Protein AF-F3GLC7-F1 (afdb_monomer_lite)

Radius of gyration: 8.63 Å; chains: 1; bounding box: 21×9×21 Å

Structure (mmCIF, N/CA/C/O backbone):
data_AF-F3GLC7-F1
#
_entry.id   AF-F3GLC7-F1
#
loop_
_atom_site.group_PDB
_atom_site.id
_atom_site.type_symbol
_atom_site.label_atom_id
_atom_site.label_alt_id
_atom_site.label_comp_id
_atom_site.label_asym_id
_atom_site.label_entity_id
_atom_site.label_seq_id
_atom_site.pdbx_PDB_ins_code
_atom_site.Cartn_x
_atom_site.Cartn_y
_atom_site.Cartn_z
_atom_site.occupancy
_atom_site.B_iso_or_equiv
_atom_site.auth_seq_id
_atom_site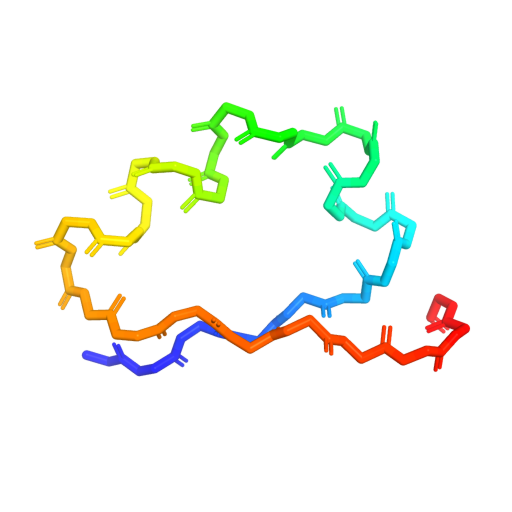.auth_comp_id
_atom_site.auth_asym_id
_atom_site.auth_atom_id
_atom_site.pdbx_PDB_model_num
ATOM 1 N N . MET A 1 1 ? -14.442 4.558 -1.000 1.00 77.62 1 MET A N 1
ATOM 2 C CA . MET A 1 1 ? -13.855 4.871 -2.324 1.00 77.62 1 MET A CA 1
ATOM 3 C C . MET A 1 1 ? -12.696 3.916 -2.556 1.00 77.62 1 MET A C 1
ATOM 5 O O . MET A 1 1 ? -12.135 3.446 -1.578 1.00 77.62 1 MET A O 1
ATOM 9 N N . THR A 1 2 ? -12.372 3.574 -3.801 1.00 91.38 2 THR A N 1
ATOM 10 C CA . THR A 1 2 ? -11.202 2.738 -4.124 1.00 91.38 2 THR A CA 1
ATOM 11 C C . THR A 1 2 ? -10.056 3.628 -4.574 1.00 91.38 2 THR A C 1
ATOM 13 O O . THR A 1 2 ? -10.240 4.432 -5.489 1.00 91.38 2 THR A O 1
ATOM 16 N N . THR A 1 3 ? -8.885 3.470 -3.966 1.00 97.06 3 THR A N 1
ATOM 17 C CA . THR A 1 3 ? -7.691 4.242 -4.326 1.00 97.06 3 THR A CA 1
ATOM 18 C C . THR A 1 3 ? -6.850 3.427 -5.298 1.00 97.06 3 THR A C 1
ATOM 20 O O . THR A 1 3 ? -6.587 2.251 -5.059 1.00 97.06 3 THR A O 1
AT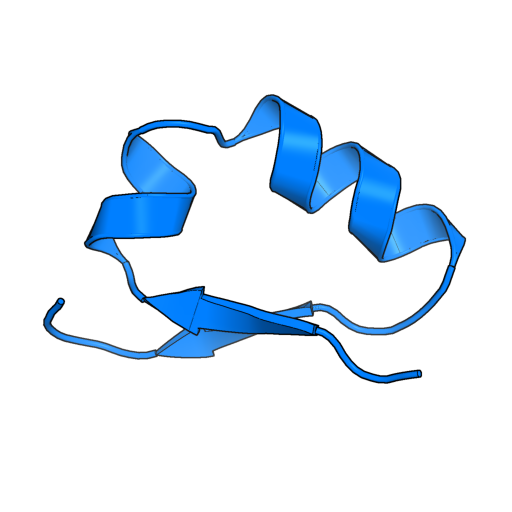OM 23 N N . THR A 1 4 ? -6.427 4.034 -6.403 1.00 97.31 4 THR A N 1
ATOM 24 C CA . THR A 1 4 ? -5.475 3.423 -7.340 1.00 97.31 4 THR A CA 1
ATOM 25 C C . THR A 1 4 ? -4.227 4.285 -7.381 1.00 97.31 4 THR A C 1
ATOM 27 O O . THR A 1 4 ? -4.341 5.501 -7.494 1.00 97.31 4 THR A O 1
ATOM 30 N N . LEU A 1 5 ? -3.065 3.655 -7.253 1.00 97.19 5 LEU A N 1
ATOM 31 C CA . LEU A 1 5 ? -1.755 4.292 -7.289 1.00 97.19 5 LEU A CA 1
ATOM 32 C C . LEU A 1 5 ? -0.913 3.624 -8.373 1.00 97.19 5 LEU A C 1
ATOM 34 O O . LEU A 1 5 ? -1.017 2.417 -8.613 1.00 97.19 5 LEU A O 1
ATOM 38 N N . SER A 1 6 ? -0.030 4.383 -8.998 1.00 97.25 6 SER A N 1
ATOM 39 C CA . SER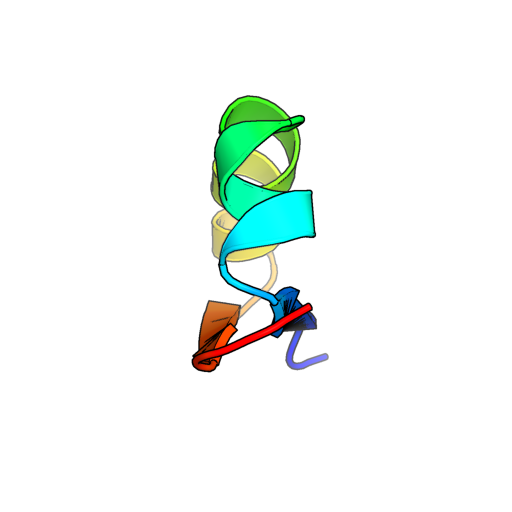 A 1 6 ? 1.077 3.807 -9.750 1.00 97.25 6 SER A CA 1
ATOM 40 C C . SER A 1 6 ? 2.143 3.238 -8.809 1.00 97.25 6 SER A C 1
ATOM 42 O O . SER A 1 6 ? 2.285 3.653 -7.653 1.00 97.25 6 SER A O 1
ATOM 44 N N . SER A 1 7 ? 2.984 2.339 -9.326 1.00 96.50 7 SER A N 1
ATOM 45 C CA . SER A 1 7 ? 4.188 1.870 -8.630 1.00 96.50 7 SER A CA 1
ATOM 46 C 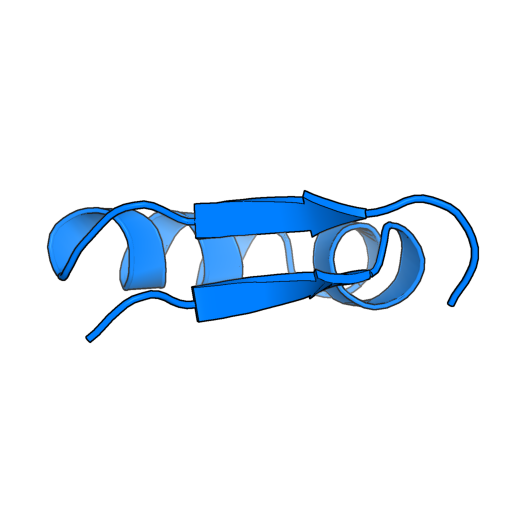C . SER A 1 7 ? 5.094 3.030 -8.195 1.00 96.50 7 SER A C 1
ATOM 48 O O . SER A 1 7 ? 5.775 2.932 -7.175 1.00 96.50 7 SER A O 1
ATOM 50 N N . ARG A 1 8 ? 5.120 4.143 -8.946 1.00 96.44 8 ARG A N 1
ATOM 51 C CA . ARG A 1 8 ? 5.928 5.324 -8.603 1.00 96.44 8 ARG A CA 1
ATOM 52 C C . ARG A 1 8 ? 5.358 6.083 -7.412 1.00 96.44 8 ARG A C 1
ATOM 54 O O . ARG A 1 8 ? 6.115 6.388 -6.498 1.00 96.44 8 ARG A O 1
ATOM 61 N N . GLU A 1 9 ? 4.058 6.355 -7.413 1.00 96.44 9 GLU A N 1
ATOM 62 C CA . GLU A 1 9 ? 3.383 7.035 -6.302 1.00 96.44 9 GLU A CA 1
ATOM 63 C C . GLU A 1 9 ? 3.458 6.202 -5.025 1.00 96.44 9 GLU A C 1
ATOM 65 O O . GLU A 1 9 ? 3.803 6.728 -3.971 1.00 96.44 9 GLU A O 1
ATOM 70 N N . PHE A 1 10 ? 3.239 4.887 -5.128 1.00 97.06 10 PHE A N 1
ATOM 71 C CA . PHE A 1 10 ? 3.401 3.988 -3.991 1.00 97.06 10 PHE A CA 1
ATOM 72 C C . PHE A 1 10 ? 4.828 4.031 -3.435 1.00 97.06 10 PHE A C 1
ATOM 74 O O . PHE A 1 10 ? 5.006 4.199 -2.235 1.00 97.06 10 PHE A O 1
ATOM 81 N N . ASN A 1 11 ? 5.848 3.921 -4.290 1.00 95.62 11 ASN A N 1
ATOM 82 C CA . ASN A 1 11 ? 7.240 3.928 -3.835 1.00 95.62 11 ASN A CA 1
ATOM 83 C C . ASN A 1 11 ? 7.682 5.285 -3.259 1.00 95.62 11 ASN A C 1
ATOM 85 O O . ASN A 1 11 ? 8.615 5.321 -2.460 1.00 95.62 11 ASN A O 1
ATOM 89 N N . GLN A 1 12 ? 7.037 6.388 -3.650 1.00 97.38 12 GLN A N 1
ATOM 90 C CA . GLN A 1 12 ? 7.293 7.716 -3.083 1.00 97.38 12 GLN A CA 1
ATOM 91 C C . GLN A 1 12 ? 6.548 7.950 -1.762 1.00 97.38 12 GLN A C 1
ATOM 93 O O . GLN A 1 12 ? 7.094 8.610 -0.880 1.00 97.38 12 GLN A O 1
ATOM 98 N N . ASP A 1 13 ? 5.339 7.400 -1.600 1.00 97.69 13 ASP A N 1
ATOM 99 C CA . ASP A 1 13 ? 4.548 7.508 -0.371 1.00 97.69 13 ASP A CA 1
ATOM 100 C C . ASP A 1 13 ? 3.845 6.195 0.013 1.00 97.69 13 ASP A C 1
ATOM 102 O O . ASP A 1 13 ? 2.617 6.043 -0.001 1.00 97.69 13 ASP A O 1
ATOM 106 N N . THR A 1 14 ? 4.642 5.233 0.472 1.00 97.31 14 THR A N 1
ATOM 107 C CA . THR A 1 14 ? 4.123 3.962 0.994 1.00 97.31 14 THR A CA 1
ATOM 108 C C . THR A 1 14 ? 3.251 4.166 2.240 1.00 97.31 14 THR A C 1
ATOM 110 O O . THR A 1 14 ? 2.384 3.347 2.555 1.00 97.31 14 THR A O 1
ATOM 113 N N . SER A 1 15 ? 3.482 5.255 2.984 1.00 98.19 15 SER A N 1
ATOM 114 C CA . SER A 1 15 ? 2.775 5.550 4.232 1.00 98.19 15 SER A CA 1
ATOM 115 C C . SER A 1 15 ? 1.345 6.038 3.985 1.00 98.19 15 SER A C 1
ATOM 117 O O . SER A 1 15 ? 0.425 5.616 4.692 1.00 98.19 15 SER A O 1
ATOM 119 N N . GLY A 1 16 ? 1.143 6.861 2.954 1.00 97.75 16 GLY A N 1
ATOM 120 C CA . GLY A 1 16 ? -0.163 7.305 2.483 1.00 97.75 16 GLY A CA 1
ATOM 121 C C . GLY A 1 16 ? -0.990 6.141 1.956 1.00 97.75 16 GLY A C 1
ATOM 122 O O . GLY A 1 16 ? -2.140 5.985 2.366 1.00 97.75 16 GLY A O 1
A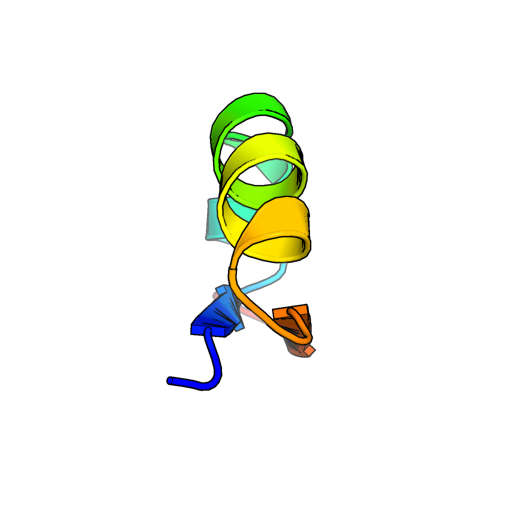TOM 123 N N . ALA A 1 17 ? -0.384 5.245 1.170 1.00 97.38 17 ALA A N 1
ATOM 124 C CA . ALA A 1 17 ? -1.044 4.023 0.706 1.00 97.38 17 ALA A CA 1
ATOM 125 C C . ALA A 1 17 ? -1.551 3.159 1.876 1.00 97.38 17 ALA A C 1
ATOM 127 O O . ALA A 1 17 ? -2.696 2.706 1.875 1.00 97.38 17 ALA A O 1
ATOM 128 N N . LYS A 1 18 ? -0.736 2.990 2.927 1.00 97.75 18 LYS A N 1
ATOM 129 C CA . LYS A 1 18 ? -1.138 2.259 4.139 1.00 97.75 18 LYS A CA 1
ATOM 130 C C . LYS A 1 18 ? -2.315 2.919 4.863 1.00 97.75 18 LYS A C 1
ATOM 132 O O . LYS A 1 18 ? -3.173 2.216 5.386 1.00 97.75 18 LYS A O 1
ATOM 137 N N . LYS A 1 19 ? -2.361 4.252 4.923 1.00 98.12 19 LYS A N 1
ATOM 138 C CA . LYS A 1 19 ? -3.485 4.976 5.536 1.00 98.12 19 LYS A CA 1
ATOM 139 C C . LYS A 1 19 ? -4.759 4.822 4.710 1.00 98.12 19 LYS A C 1
ATOM 141 O O . LYS A 1 19 ? -5.787 4.478 5.282 1.00 98.12 19 LYS A O 1
ATOM 146 N N . ALA A 1 20 ? -4.663 5.001 3.392 1.00 97.31 20 ALA A N 1
ATOM 147 C CA . ALA A 1 20 ? -5.777 4.844 2.460 1.00 97.31 20 ALA A CA 1
ATOM 148 C C . ALA A 1 20 ? -6.384 3.432 2.513 1.00 97.31 20 ALA A C 1
ATOM 150 O O . ALA A 1 20 ? -7.598 3.282 2.420 1.00 97.31 20 ALA A O 1
ATOM 151 N N . ALA A 1 21 ? -5.558 2.409 2.762 1.00 97.31 21 ALA A N 1
ATOM 152 C CA . ALA A 1 21 ? -6.017 1.033 2.938 1.00 97.31 21 ALA A CA 1
ATOM 153 C C . ALA A 1 21 ? -6.994 0.836 4.117 1.00 97.31 21 ALA A C 1
ATOM 155 O O . ALA A 1 21 ? -7.752 -0.131 4.117 1.00 97.31 21 ALA A O 1
ATOM 156 N N . ASN A 1 22 ? -7.017 1.743 5.104 1.00 97.88 22 ASN A N 1
ATOM 157 C CA . ASN A 1 22 ? -8.011 1.704 6.184 1.00 97.88 22 ASN A CA 1
ATOM 158 C C . ASN A 1 22 ? -9.407 2.154 5.721 1.00 97.88 22 ASN A C 1
ATOM 160 O O . ASN A 1 22 ? -10.400 1.815 6.359 1.00 97.88 22 ASN A O 1
ATOM 164 N N . GLU A 1 23 ? -9.491 2.926 4.636 1.00 97.25 23 GLU A N 1
ATOM 165 C CA . GLU A 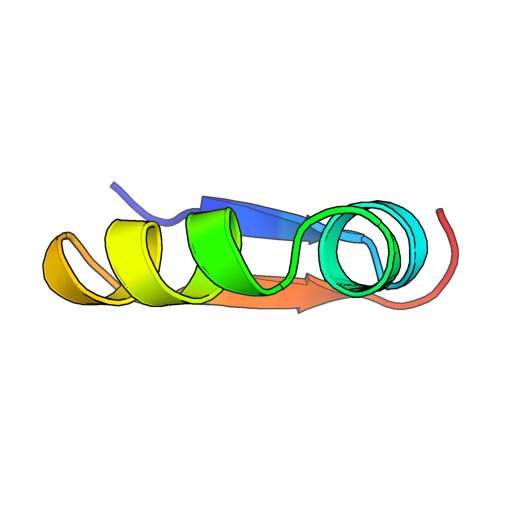1 23 ? -10.745 3.469 4.095 1.00 97.25 23 GLU A CA 1
ATOM 166 C C . GLU A 1 23 ? -11.310 2.614 2.951 1.00 97.25 23 GLU A C 1
ATOM 168 O O . GLU A 1 23 ? -12.487 2.724 2.596 1.00 97.25 23 GLU A O 1
ATOM 173 N N . GLY A 1 24 ? -10.479 1.751 2.367 1.00 96.75 24 GLY A N 1
ATOM 174 C CA . GLY A 1 24 ? -10.877 0.822 1.322 1.00 96.75 24 GLY A CA 1
ATOM 175 C C . GLY A 1 24 ? -9.685 0.206 0.591 1.00 96.75 24 GLY A C 1
ATOM 176 O O . GLY A 1 24 ? -8.537 0.551 0.860 1.00 96.75 24 GLY A O 1
ATOM 177 N N . PRO A 1 25 ? -9.938 -0.714 -0.353 1.00 97.56 25 PRO A N 1
ATOM 178 C CA . PRO A 1 25 ? -8.880 -1.347 -1.127 1.00 97.56 25 PRO A CA 1
ATOM 179 C C . PRO A 1 25 ? -8.015 -0.330 -1.880 1.00 97.56 25 PRO A C 1
ATOM 181 O O . PRO A 1 25 ? -8.529 0.621 -2.479 1.00 97.56 25 PRO A O 1
ATOM 184 N N . VAL A 1 26 ? -6.707 -0.590 -1.884 1.00 98.00 26 VAL A N 1
ATOM 185 C CA . VAL A 1 26 ? -5.719 0.147 -2.675 1.00 98.00 26 VAL A CA 1
ATOM 186 C C . VAL A 1 26 ? -5.184 -0.773 -3.765 1.00 98.00 26 VAL A C 1
ATOM 188 O O . VAL A 1 26 ? -4.699 -1.865 -3.470 1.00 98.00 26 VAL A O 1
ATOM 191 N N . PHE A 1 27 ? -5.255 -0.327 -5.015 1.00 97.81 27 PHE A N 1
ATOM 192 C CA . PHE A 1 27 ? -4.696 -1.037 -6.162 1.00 97.81 27 PHE A CA 1
ATOM 193 C C . PHE A 1 27 ? -3.416 -0.350 -6.620 1.00 97.81 27 PHE A C 1
ATOM 195 O O . PHE A 1 27 ? -3.403 0.861 -6.825 1.00 97.81 27 PHE A O 1
ATOM 202 N N . ILE A 1 28 ? -2.346 -1.126 -6.785 1.00 96.88 28 ILE A N 1
ATOM 203 C CA . ILE A 1 28 ? -1.073 -0.636 -7.315 1.00 96.88 28 ILE A CA 1
ATOM 204 C C . ILE A 1 28 ? -0.937 -1.148 -8.747 1.00 96.88 28 ILE A C 1
ATOM 206 O O . ILE A 1 28 ? -1.112 -2.341 -8.999 1.00 96.88 28 ILE A O 1
ATOM 210 N N . THR A 1 29 ? -0.650 -0.242 -9.675 1.00 95.56 29 THR A N 1
ATOM 211 C CA . THR A 1 29 ? -0.535 -0.524 -11.113 1.00 95.56 29 THR A CA 1
ATOM 212 C C . THR A 1 29 ? 0.870 -0.226 -11.623 1.00 95.56 29 THR A C 1
ATOM 214 O O . THR A 1 29 ? 1.604 0.559 -11.022 1.00 95.56 29 THR A O 1
ATOM 217 N N . ASP A 1 30 ? 1.273 -0.903 -12.698 1.00 93.25 30 ASP A N 1
ATOM 218 C CA . ASP A 1 30 ? 2.649 -0.843 -13.186 1.00 93.25 30 ASP A CA 1
ATOM 219 C C . ASP A 1 30 ? 2.890 0.308 -14.175 1.00 93.25 30 ASP A C 1
ATOM 221 O O . ASP A 1 30 ? 2.013 0.649 -14.967 1.00 93.25 30 ASP A O 1
ATOM 225 N N . ARG A 1 31 ? 4.124 0.843 -14.157 1.00 65.12 31 ARG A N 1
ATOM 226 C CA . ARG A 1 31 ? 4.534 2.169 -14.678 1.00 65.12 31 ARG A CA 1
ATOM 227 C C . ARG A 1 31 ? 3.778 3.339 -14.022 1.00 65.12 31 ARG A C 1
ATOM 229 O O . ARG A 1 31 ? 2.647 3.198 -13.590 1.00 65.12 31 ARG A O 1
ATOM 236 N N . GLY A 1 32 ? 4.487 4.464 -13.871 1.00 58.12 32 GLY A N 1
ATOM 237 C CA . GLY A 1 32 ? 3.929 5.721 -13.351 1.00 58.12 32 GLY A CA 1
ATOM 238 C C . GLY A 1 32 ? 2.666 6.118 -14.089 1.00 58.12 32 GLY A C 1
ATOM 239 O O . GLY A 1 32 ? 2.764 6.147 -15.336 1.00 58.12 32 GLY A O 1
#

Organism: NCBI:txid629263

Secondary structure (DSSP, 8-state):
--EEEEHHHHHH-HHHHHHHTTTS-EEEES--

Foldseek 3Di:
DEAEEEPVRCVVCVPVQVVVVVVHHYHYHYDD

pLDDT: mean 94.07, std 9.16, range [58.12, 98.19]

Sequence (32 aa):
MTTTLSSREFNQDTSGAKKAANEGPVFITDRG